Protein AF-A0A1F4YKY4-F1 (afdb_monomer)

Foldseek 3Di:
DDDDPVVVPVPDDDDDDPPPPQQAAEQVRVVVVVVVLQVVCVVPVAKKKKKKKFFDDPVDADQVLQSVLQNVVSVPADPSKGWYDNDPGIIMIIGGSDDQVVVVVVVVVSVVVDPCPDPRIDMDMDMPPDPPPPPPPPDDDDDDDDDDDPPPPDDDDDDDDDDDDDDDDD

Radius of gyration: 29.74 Å; Cα contacts (8 Å, |Δi|>4): 182; chains: 1; bounding box: 56×57×112 Å

Nearest PDB structures (foldseek):
  6khu-assembly1_A  TM=7.943E-01  e=6.508E-07  Thermotoga maritima MSB8
  3qyy-assembly1_A  TM=7.415E-01  e=3.645E-04  Xanthomonas campestris pv. campestris
  8s8i-assembly1_j  TM=5.052E-01  e=1.318E-02  Saccharomyces cerevisiae S288C
  5cw9-assembly1_A  TM=4.257E-01  e=1.063E-01  synthetic construct

Solvent-accessible surface area (backbone atoms only — not comparable to full-atom values): 10877 Å² total; per-residue (Å²): 135,82,87,73,80,71,78,70,69,79,78,74,89,81,74,95,66,81,70,42,84,66,63,32,35,48,37,72,57,31,50,54,50,49,54,52,51,50,55,52,21,74,75,65,74,46,40,26,19,38,40,38,41,32,42,61,46,101,90,47,67,49,60,68,60,50,50,52,50,44,37,58,47,55,77,69,56,56,94,77,34,51,43,16,25,66,49,97,63,30,40,29,35,41,36,62,74,28,48,62,67,56,48,50,53,50,51,52,54,50,57,72,70,40,85,80,65,58,91,39,59,44,77,50,79,45,44,40,81,60,82,79,77,78,77,79,80,75,77,83,81,89,81,91,81,76,93,82,73,90,83,76,85,79,81,85,91,83,88,87,84,83,93,84,86,84,89,86,89,134

Mean predicted aligned error: 15.6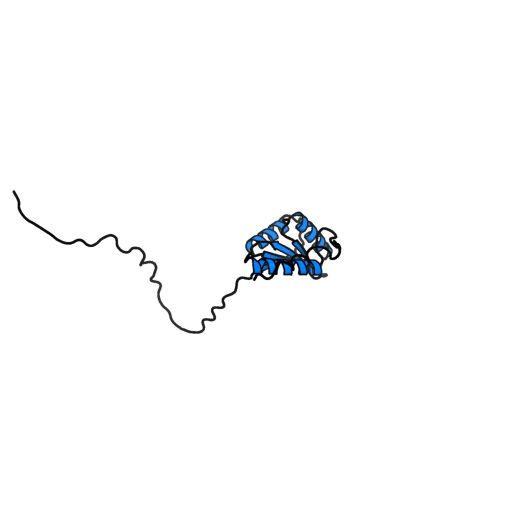7 Å

Secondary structure (DSSP, 8-state):
-PPPSGGGGSSS-S------SSSPBPHHHHHHHHHHHHHHHHHH---EEEEEEEEEETTEE-HHHHHHHHHHHHTTS-TT-EEEEEETTEEEEEEET--HHHHHHHHHHHHHHSTT--TTEEEEEEEESPP------------------TTSSS--SS------------

Structure (mmCIF, N/CA/C/O backbone):
data_AF-A0A1F4YKY4-F1
#
_entry.id   AF-A0A1F4YKY4-F1
#
loop_
_atom_site.group_PDB
_atom_site.id
_atom_site.type_symbol
_atom_site.label_atom_id
_atom_site.label_alt_id
_atom_site.label_comp_id
_atom_site.label_asym_id
_atom_site.label_entity_id
_atom_site.label_seq_id
_atom_site.pdbx_PDB_ins_code
_atom_site.Cartn_x
_atom_site.Cartn_y
_atom_site.Cartn_z
_atom_site.occupancy
_atom_site.B_iso_or_equiv
_atom_site.auth_seq_id
_atom_site.auth_comp_id
_atom_site.auth_asym_id
_atom_site.auth_atom_id
_atom_site.pdbx_PDB_model_num
ATOM 1 N N . MET A 1 1 ? -35.315 -3.822 15.109 1.00 37.47 1 MET A N 1
ATOM 2 C CA . MET A 1 1 ? -35.099 -5.108 14.414 1.00 37.47 1 MET A CA 1
ATOM 3 C C . MET A 1 1 ? -33.935 -4.900 13.458 1.00 37.47 1 MET A C 1
ATOM 5 O O . MET A 1 1 ? -33.918 -3.901 12.755 1.00 37.47 1 MET A O 1
ATOM 9 N N . ILE A 1 2 ? -32.912 -5.735 13.595 1.00 41.06 2 ILE A N 1
ATOM 10 C CA . ILE A 1 2 ? -31.540 -5.571 13.096 1.00 41.06 2 ILE A CA 1
ATOM 11 C C . ILE A 1 2 ? -31.504 -5.734 11.571 1.00 41.06 2 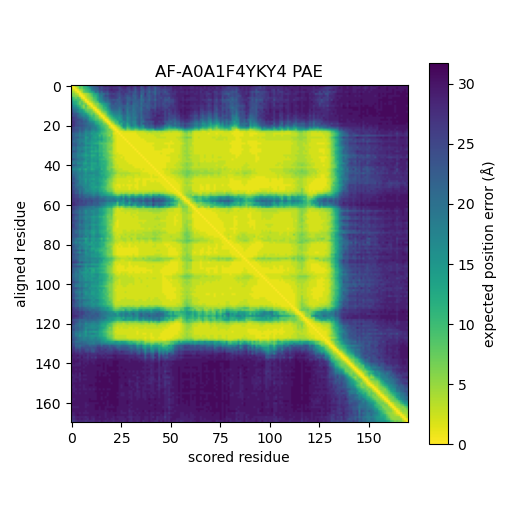ILE A C 1
ATOM 13 O O . ILE A 1 2 ? -31.974 -6.748 11.060 1.00 41.06 2 ILE A O 1
ATOM 17 N N . PHE A 1 3 ? -30.947 -4.754 10.851 1.00 33.22 3 PHE A N 1
ATOM 18 C CA . PHE A 1 3 ? -30.652 -4.913 9.427 1.00 33.22 3 PHE A CA 1
ATOM 19 C C . PHE A 1 3 ? -29.494 -5.900 9.265 1.00 33.22 3 PHE A C 1
ATOM 21 O O . PHE A 1 3 ? -28.435 -5.772 9.878 1.00 33.22 3 PHE A O 1
ATOM 28 N N . HIS A 1 4 ? -29.794 -6.952 8.511 1.00 37.28 4 HIS A N 1
ATOM 29 C CA . HIS A 1 4 ? -29.062 -8.202 8.441 1.00 37.28 4 HIS A CA 1
ATOM 30 C C . HIS A 1 4 ? -27.787 -8.075 7.600 1.00 37.28 4 HIS A C 1
ATOM 32 O O . HIS A 1 4 ? -27.761 -7.432 6.558 1.00 37.28 4 HIS A O 1
ATOM 38 N N . PHE A 1 5 ? -26.779 -8.801 8.069 1.00 35.66 5 PHE A N 1
ATOM 39 C CA . PHE A 1 5 ? -25.434 -9.137 7.587 1.00 35.66 5 PHE A CA 1
ATOM 40 C C . PHE A 1 5 ? -25.323 -9.631 6.116 1.00 35.66 5 PHE A C 1
ATOM 42 O O . PHE A 1 5 ? -24.370 -10.320 5.771 1.00 35.66 5 PHE A O 1
ATOM 49 N N . LEU A 1 6 ? -26.291 -9.350 5.237 1.00 33.72 6 LEU A N 1
ATOM 50 C CA . LEU A 1 6 ? -26.403 -9.965 3.908 1.00 33.72 6 LEU A CA 1
ATOM 51 C C . LEU A 1 6 ? -25.563 -9.310 2.797 1.00 33.72 6 LEU A C 1
ATOM 53 O O . LEU A 1 6 ? -25.485 -9.881 1.715 1.00 33.72 6 LEU A O 1
ATOM 57 N N . ASP A 1 7 ? -24.850 -8.211 3.062 1.00 36.78 7 ASP A N 1
ATOM 58 C CA . ASP A 1 7 ? -23.868 -7.655 2.108 1.00 36.78 7 ASP A CA 1
ATOM 59 C C . ASP A 1 7 ? -22.469 -8.291 2.239 1.00 36.78 7 ASP A C 1
ATOM 61 O O . ASP A 1 7 ? -21.557 -8.025 1.456 1.00 36.78 7 ASP A O 1
ATOM 65 N N . ILE A 1 8 ? -22.298 -9.212 3.194 1.00 41.00 8 ILE A N 1
ATOM 66 C CA . ILE A 1 8 ? -21.057 -9.969 3.431 1.00 41.00 8 ILE A CA 1
ATOM 67 C C . ILE A 1 8 ? -20.814 -11.067 2.381 1.00 41.00 8 ILE A C 1
ATOM 69 O O . ILE A 1 8 ? -19.746 -11.676 2.344 1.00 41.00 8 ILE A O 1
ATOM 73 N N . VAL A 1 9 ? -21.744 -11.267 1.443 1.00 39.00 9 VAL A N 1
ATOM 74 C CA . VAL A 1 9 ? -21.656 -12.308 0.404 1.00 39.00 9 VAL A CA 1
ATOM 75 C C . VAL A 1 9 ? -21.510 -11.729 -1.012 1.00 39.00 9 VAL A C 1
ATOM 77 O O . VAL A 1 9 ? -21.924 -12.351 -1.977 1.00 39.00 9 VAL A O 1
ATOM 80 N N . ASN A 1 10 ? -20.843 -10.584 -1.185 1.00 33.91 10 ASN A N 1
ATOM 81 C CA . ASN A 1 10 ? -20.171 -10.280 -2.467 1.00 33.91 10 ASN A CA 1
ATOM 82 C C . ASN A 1 10 ? -18.663 -10.603 -2.432 1.00 33.91 10 ASN A C 1
ATOM 84 O O . ASN A 1 10 ? -17.912 -10.283 -3.349 1.00 33.91 10 ASN A O 1
ATOM 88 N N . PHE A 1 11 ? -18.228 -11.309 -1.382 1.00 46.16 11 PHE A N 1
ATOM 89 C CA . PHE A 1 11 ? -16.840 -11.695 -1.126 1.00 46.16 11 PHE A CA 1
ATOM 90 C C . PHE A 1 11 ? -16.392 -12.996 -1.827 1.00 46.16 11 PHE A C 1
ATOM 92 O O . PHE A 1 11 ? -15.201 -13.290 -1.858 1.00 46.16 11 PHE A O 1
ATOM 99 N N . PHE A 1 12 ? -17.279 -13.764 -2.469 1.00 48.03 12 PHE A N 1
ATOM 100 C CA . PHE A 1 12 ? -16.862 -14.925 -3.264 1.00 48.03 12 PHE A CA 1
ATOM 101 C C . PHE A 1 12 ? -17.656 -15.027 -4.564 1.00 48.03 12 PHE A C 1
ATOM 103 O O . PHE A 1 12 ? -18.839 -15.343 -4.529 1.00 48.03 12 PHE A O 1
ATOM 110 N N . LYS A 1 13 ? -16.943 -14.860 -5.695 1.00 43.38 13 LYS A N 1
ATOM 111 C CA . LYS A 1 13 ? -17.290 -15.249 -7.086 1.00 43.38 13 LYS A CA 1
ATOM 112 C C . LYS A 1 13 ? -17.453 -14.081 -8.070 1.00 43.38 13 LYS A C 1
ATOM 114 O O . LYS A 1 13 ? -18.494 -13.883 -8.679 1.00 43.38 13 LYS A O 1
ATOM 119 N N . GLY A 1 14 ? -16.338 -13.399 -8.329 1.00 36.38 14 GLY A N 1
ATOM 120 C CA . GLY A 1 14 ? -16.177 -12.471 -9.450 1.00 36.38 14 GLY A CA 1
ATOM 121 C C . GLY A 1 14 ? -14.789 -12.585 -10.075 1.00 36.38 14 GLY A C 1
ATOM 122 O O . GLY A 1 14 ? -13.992 -11.673 -9.956 1.00 36.38 14 GLY A O 1
ATOM 123 N N . LYS A 1 15 ? -14.505 -13.732 -10.708 1.00 39.81 15 LYS A N 1
ATOM 124 C CA . LYS A 1 15 ? -13.371 -13.990 -11.619 1.00 39.81 15 LYS A CA 1
ATOM 125 C C . LYS A 1 15 ? -11.979 -13.669 -11.063 1.00 39.81 15 LYS A C 1
ATOM 127 O O . LYS A 1 15 ? -11.444 -12.578 -11.188 1.00 39.81 15 LYS A O 1
ATOM 132 N N . ASN A 1 16 ? -11.357 -14.740 -10.581 1.00 45.78 16 ASN A N 1
ATOM 133 C CA . ASN A 1 16 ? -9.921 -14.984 -10.621 1.00 45.78 16 ASN A CA 1
ATOM 134 C C . ASN A 1 16 ? -9.295 -14.404 -11.908 1.00 45.78 16 ASN A C 1
ATOM 136 O O . ASN A 1 16 ? -9.244 -15.048 -12.95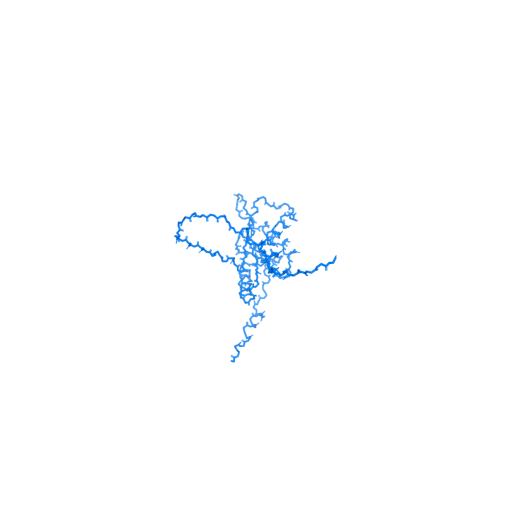2 1.00 45.78 16 ASN A O 1
ATOM 140 N N . LYS A 1 17 ? -8.810 -13.174 -11.818 1.00 41.03 17 LYS A N 1
ATOM 141 C CA . LYS A 1 17 ? -7.666 -12.714 -12.581 1.00 41.03 17 LYS A CA 1
ATOM 142 C C . LYS A 1 17 ? -6.700 -12.206 -11.531 1.00 41.03 17 LYS A C 1
ATOM 144 O O . LYS A 1 17 ? -6.639 -11.025 -11.210 1.00 41.03 17 LYS A O 1
ATOM 149 N N . LYS A 1 18 ? -5.963 -13.152 -10.948 1.00 45.22 18 LYS A N 1
ATOM 150 C CA . LYS A 1 18 ? -4.614 -12.874 -10.473 1.00 45.22 18 LYS A CA 1
ATOM 151 C C . LYS A 1 18 ? -3.850 -12.295 -11.668 1.00 45.22 18 LYS A C 1
ATOM 153 O O . LYS A 1 18 ? -3.134 -13.012 -12.352 1.00 45.22 18 LYS A O 1
ATOM 158 N N . ASN A 1 19 ? -4.001 -11.001 -11.927 1.00 42.81 19 ASN A N 1
ATOM 159 C CA . ASN A 1 19 ? -3.090 -10.253 -12.789 1.00 42.81 19 ASN A CA 1
ATOM 160 C C . ASN A 1 19 ? -1.793 -9.950 -12.015 1.00 42.81 19 ASN A C 1
ATOM 162 O O . ASN A 1 19 ? -1.098 -8.986 -12.301 1.00 42.81 19 ASN A O 1
ATOM 166 N N . THR A 1 20 ? -1.481 -10.760 -11.000 1.00 49.22 20 THR A N 1
ATOM 167 C CA . THR A 1 20 ? -0.263 -10.709 -10.215 1.00 49.22 20 THR A CA 1
ATOM 168 C C . THR A 1 20 ? 0.839 -11.363 -11.035 1.00 49.22 20 THR A C 1
ATOM 170 O O . THR A 1 20 ? 1.163 -12.536 -10.842 1.00 49.22 20 THR A O 1
ATOM 173 N N . LEU A 1 21 ? 1.444 -10.613 -11.946 1.00 47.44 21 LEU A N 1
ATOM 174 C CA . LEU A 1 21 ? 2.833 -10.892 -12.282 1.00 47.44 21 LEU A CA 1
ATOM 175 C C . LEU A 1 21 ? 3.657 -10.499 -11.043 1.00 47.44 21 LEU A C 1
ATOM 177 O O . LEU A 1 21 ? 4.047 -9.350 -10.898 1.00 47.44 21 LEU A O 1
ATOM 181 N N . GLY A 1 22 ? 3.828 -11.430 -10.095 1.00 58.88 22 GLY A N 1
ATOM 182 C CA . GLY A 1 22 ? 4.732 -11.259 -8.942 1.00 58.88 22 GLY A CA 1
ATOM 183 C C . GLY A 1 22 ? 4.121 -10.825 -7.599 1.00 58.88 22 GLY A C 1
ATOM 184 O O . GLY A 1 22 ? 4.855 -10.683 -6.629 1.00 58.88 22 GLY A O 1
ATOM 185 N N . GLY A 1 23 ? 2.793 -10.701 -7.495 1.00 77.88 23 GLY A N 1
ATOM 186 C CA . GLY A 1 23 ? 2.095 -10.404 -6.228 1.00 77.88 23 GLY A CA 1
ATOM 187 C C . GLY A 1 23 ? 1.706 -8.935 -6.021 1.00 77.88 23 GLY A C 1
ATOM 188 O O . GLY A 1 23 ? 1.123 -8.604 -4.998 1.00 77.88 23 GLY A O 1
ATOM 189 N N . ILE A 1 24 ? 1.950 -8.090 -7.025 1.00 90.88 24 ILE A N 1
ATOM 190 C CA . ILE A 1 24 ? 1.493 -6.697 -7.090 1.00 90.88 24 ILE A CA 1
ATOM 191 C C . ILE A 1 24 ? 0.085 -6.654 -7.710 1.00 90.88 24 ILE A C 1
ATOM 193 O O . ILE A 1 24 ? -0.137 -7.230 -8.780 1.00 90.88 24 ILE A O 1
ATOM 197 N N . TYR A 1 25 ? -0.867 -5.975 -7.067 1.00 93.44 25 TYR A N 1
ATOM 198 C CA . TYR A 1 25 ? -2.203 -5.733 -7.630 1.00 93.44 25 TYR A CA 1
ATOM 199 C C . TYR A 1 25 ? -2.182 -4.690 -8.759 1.00 93.44 25 TYR A C 1
ATOM 201 O O . TYR A 1 25 ? -1.362 -3.773 -8.758 1.00 93.44 25 TYR A O 1
ATOM 209 N N . SER A 1 26 ? -3.114 -4.803 -9.713 1.00 92.81 26 SER A N 1
ATOM 210 C CA . SER A 1 26 ? -3.378 -3.726 -10.680 1.00 92.81 26 SER A CA 1
ATOM 211 C C . SER A 1 26 ? -3.944 -2.485 -9.984 1.00 92.81 26 SER A C 1
ATOM 213 O O . SER A 1 26 ? -4.375 -2.568 -8.836 1.00 92.81 26 SER A O 1
ATOM 215 N N . ASP A 1 27 ? -3.996 -1.361 -10.691 1.00 93.44 27 ASP A N 1
ATOM 216 C CA . ASP A 1 27 ? -4.560 -0.103 -10.192 1.00 93.44 27 ASP A CA 1
ATOM 217 C C . ASP A 1 27 ? -6.007 -0.241 -9.698 1.00 93.44 27 ASP A C 1
ATOM 219 O O . ASP A 1 27 ? -6.304 0.119 -8.561 1.00 93.44 27 ASP A O 1
ATOM 223 N N . ASP A 1 28 ? -6.891 -0.845 -10.492 1.00 91.88 28 ASP A N 1
ATOM 224 C CA . ASP A 1 28 ? -8.292 -1.066 -10.127 1.00 91.88 28 ASP A CA 1
ATOM 225 C C . ASP A 1 28 ? -8.428 -1.961 -8.889 1.00 91.88 28 ASP A C 1
ATOM 227 O O . ASP A 1 28 ? -9.223 -1.695 -7.985 1.00 91.88 28 ASP A O 1
ATOM 231 N N . ALA A 1 29 ? -7.621 -3.023 -8.821 1.00 92.88 29 ALA A N 1
ATOM 232 C CA . ALA A 1 29 ? -7.640 -3.957 -7.704 1.00 92.88 29 ALA A CA 1
ATOM 233 C C . ALA A 1 29 ? -7.088 -3.307 -6.427 1.00 92.88 29 ALA A C 1
ATOM 235 O O . ALA A 1 29 ? -7.676 -3.458 -5.357 1.00 92.88 29 ALA A O 1
ATOM 236 N N . PHE A 1 30 ? -6.001 -2.542 -6.534 1.00 95.06 30 PHE A N 1
ATOM 237 C CA . PHE A 1 30 ? -5.419 -1.813 -5.414 1.00 95.06 30 PHE A CA 1
ATOM 238 C C . PHE A 1 30 ? -6.368 -0.728 -4.892 1.00 95.06 30 PHE A C 1
ATOM 240 O O . PHE A 1 30 ? -6.543 -0.603 -3.681 1.00 95.06 30 PHE A O 1
ATOM 247 N N . ARG A 1 31 ? -7.059 -0.005 -5.784 1.00 94.88 31 ARG A N 1
ATOM 248 C CA . ARG A 1 31 ? -8.112 0.958 -5.417 1.00 94.88 31 ARG A CA 1
ATOM 249 C C . ARG A 1 31 ? -9.258 0.292 -4.662 1.00 94.88 31 ARG A C 1
ATOM 251 O O . ARG A 1 31 ? -9.673 0.798 -3.625 1.00 94.88 31 ARG A O 1
ATOM 258 N N . ALA A 1 32 ? -9.733 -0.863 -5.127 1.00 94.62 32 ALA A N 1
ATOM 259 C CA . ALA A 1 32 ? -10.783 -1.606 -4.430 1.00 94.62 32 ALA A CA 1
ATOM 260 C C . ALA A 1 32 ? -10.343 -2.061 -3.024 1.00 94.62 32 ALA A C 1
ATOM 262 O O . ALA A 1 32 ? -11.122 -1.995 -2.070 1.00 94.62 32 ALA A O 1
ATOM 263 N N . ILE A 1 33 ? -9.086 -2.491 -2.875 1.00 95.50 33 ILE A N 1
ATOM 264 C CA . ILE A 1 33 ? -8.499 -2.846 -1.574 1.00 95.50 33 ILE A CA 1
ATOM 265 C C . ILE A 1 33 ? -8.401 -1.615 -0.667 1.00 95.50 33 ILE A C 1
ATOM 267 O O . ILE A 1 33 ? -8.745 -1.707 0.511 1.00 95.50 33 ILE A O 1
ATOM 271 N N . LEU A 1 34 ? -7.979 -0.471 -1.207 1.00 95.56 34 LEU A N 1
ATOM 272 C CA . LEU A 1 34 ? -7.882 0.781 -0.466 1.00 95.56 34 LEU A CA 1
ATOM 273 C C . LEU A 1 34 ? -9.246 1.235 0.074 1.00 95.56 34 LEU A C 1
ATOM 275 O O . LEU A 1 34 ? -9.355 1.554 1.257 1.00 95.56 34 LEU A O 1
ATOM 279 N N . GLU A 1 35 ? -10.295 1.209 -0.748 1.00 96.06 35 GLU A N 1
ATOM 280 C CA . GLU A 1 35 ? -11.651 1.561 -0.302 1.00 96.06 35 GLU A CA 1
ATOM 281 C C . GLU A 1 35 ? -12.167 0.599 0.776 1.00 96.06 35 GLU A C 1
ATOM 283 O O . GLU A 1 35 ? -12.762 1.023 1.770 1.00 96.06 35 GLU A O 1
ATOM 288 N N . ARG A 1 36 ? -11.875 -0.702 0.645 1.00 95.38 36 ARG A N 1
ATOM 289 C CA . ARG A 1 36 ? -12.191 -1.693 1.684 1.00 95.38 36 ARG A CA 1
ATOM 290 C C . ARG A 1 36 ? -11.480 -1.373 3.000 1.00 95.38 36 ARG A C 1
ATOM 292 O O . ARG A 1 36 ? -12.085 -1.488 4.066 1.00 95.38 36 ARG A O 1
ATOM 299 N N . GLU A 1 37 ? -10.208 -0.994 2.935 1.00 95.12 37 GLU A N 1
ATOM 300 C CA . GLU A 1 37 ? -9.404 -0.678 4.114 1.00 95.12 37 GLU A CA 1
ATOM 301 C C . GLU A 1 37 ? -9.867 0.615 4.795 1.00 95.12 37 GLU A C 1
ATOM 303 O O . GLU A 1 37 ? -9.975 0.673 6.022 1.00 95.12 37 GLU A O 1
ATOM 308 N N . LYS A 1 38 ? -10.255 1.617 4.004 1.00 95.31 38 LYS A N 1
ATOM 309 C CA . LYS A 1 38 ? -10.915 2.828 4.491 1.00 95.31 38 LYS A CA 1
ATOM 310 C C . LYS A 1 38 ? -12.220 2.507 5.220 1.00 95.31 38 LYS A C 1
ATOM 312 O O . LYS A 1 38 ? -12.364 2.888 6.378 1.00 95.31 38 LYS A O 1
ATOM 317 N N . ALA A 1 39 ? -13.117 1.727 4.615 1.00 94.94 39 ALA A N 1
ATOM 318 C CA . ALA A 1 39 ? -14.363 1.309 5.263 1.00 94.94 39 ALA A CA 1
ATOM 319 C C . ALA A 1 39 ? -14.108 0.492 6.549 1.00 94.94 39 ALA A C 1
ATOM 321 O O . ALA A 1 39 ? -14.815 0.636 7.551 1.00 94.94 39 ALA A O 1
ATOM 322 N N . ARG A 1 40 ? -13.066 -0.357 6.562 1.00 93.56 40 ARG A N 1
ATOM 323 C CA . ARG A 1 40 ? -12.619 -1.073 7.769 1.00 93.56 40 ARG A CA 1
ATOM 324 C C . ARG A 1 40 ? -12.192 -0.090 8.859 1.00 93.56 40 ARG A C 1
ATOM 326 O O . ARG A 1 40 ? -12.576 -0.279 10.015 1.00 93.56 40 ARG A O 1
ATOM 333 N N . SER A 1 41 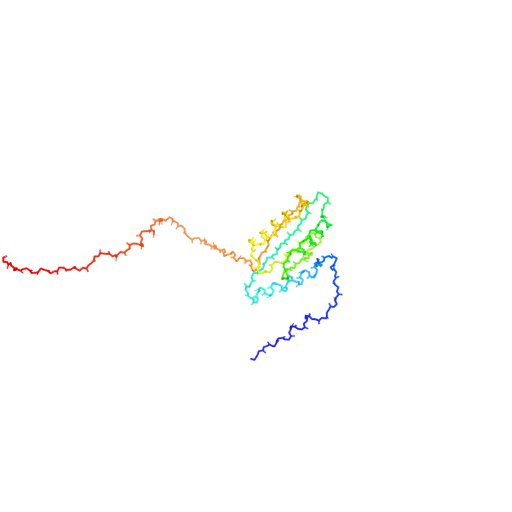? -11.408 0.923 8.503 1.00 94.12 41 SER A N 1
ATOM 334 C CA . SER A 1 41 ? -10.937 1.968 9.411 1.00 94.12 41 SER A CA 1
ATOM 335 C C . SER A 1 41 ? -12.098 2.774 9.992 1.00 94.12 41 SER A C 1
ATOM 337 O O . SER A 1 41 ? -12.226 2.834 11.211 1.00 94.12 41 SER A O 1
ATOM 339 N N . GLU A 1 42 ? -13.015 3.265 9.156 1.00 93.62 42 GLU A N 1
ATOM 340 C CA . GLU A 1 42 ? -14.211 4.012 9.579 1.00 93.62 42 GLU A CA 1
ATOM 341 C C . GLU A 1 42 ? -15.071 3.213 10.567 1.00 93.62 42 GLU A C 1
ATOM 343 O O . GLU A 1 42 ? -15.530 3.740 11.578 1.00 93.62 42 GLU A O 1
ATOM 348 N N . ARG A 1 43 ? -15.237 1.907 10.324 1.00 94.44 43 ARG A N 1
ATOM 349 C CA . ARG A 1 43 ? -16.028 1.030 11.197 1.00 94.44 43 ARG A CA 1
ATOM 350 C C . ARG A 1 43 ? -15.352 0.720 12.534 1.00 94.44 43 ARG A C 1
ATOM 352 O O . ARG A 1 43 ? -16.037 0.432 13.510 1.00 94.44 43 ARG A O 1
ATOM 359 N N . THR A 1 44 ? -14.023 0.665 12.570 1.00 94.94 44 THR A N 1
ATOM 360 C CA . THR A 1 44 ? -13.276 0.153 13.736 1.00 94.94 44 THR A CA 1
ATOM 361 C C . THR A 1 44 ? -12.510 1.227 14.500 1.00 94.94 44 THR A C 1
ATOM 363 O O . THR A 1 44 ? -12.007 0.943 15.584 1.00 94.94 44 THR A O 1
ATOM 366 N N . GLY A 1 45 ? -12.370 2.426 13.935 1.00 92.62 45 GLY A N 1
ATOM 367 C CA . GLY A 1 45 ? -11.465 3.471 14.418 1.00 92.62 45 GLY A CA 1
ATOM 368 C C . GLY A 1 45 ? -9.978 3.120 14.279 1.00 92.62 45 GLY A C 1
ATOM 369 O O . GLY A 1 45 ? -9.124 3.872 14.739 1.00 92.62 45 GLY A O 1
ATOM 370 N N . GLN A 1 46 ? -9.641 1.974 13.680 1.00 93.94 46 GLN A N 1
ATOM 371 C CA . GLN A 1 46 ? -8.258 1.530 13.519 1.00 93.94 46 GLN A CA 1
ATOM 372 C C . GLN A 1 46 ? -7.592 2.292 12.378 1.00 93.94 46 GLN A C 1
ATOM 374 O O . GLN A 1 46 ? -8.137 2.353 11.277 1.00 93.94 46 GLN A O 1
ATOM 379 N N . ILE A 1 47 ? -6.387 2.799 12.613 1.00 95.44 47 ILE A N 1
ATOM 380 C CA . ILE A 1 47 ? -5.609 3.503 11.594 1.00 95.44 47 ILE A CA 1
ATOM 381 C C . ILE A 1 47 ? -5.035 2.543 10.541 1.00 95.44 47 ILE A C 1
ATOM 383 O O . ILE A 1 47 ? -4.884 1.340 10.780 1.00 95.44 47 ILE A O 1
ATOM 387 N N . PHE A 1 48 ? -4.680 3.079 9.382 1.00 96.69 48 PHE A N 1
ATOM 388 C CA . PHE A 1 48 ? -3.757 2.453 8.439 1.00 96.69 48 PHE A CA 1
ATOM 389 C C . PHE A 1 48 ? -2.945 3.532 7.724 1.00 96.69 48 PHE A C 1
ATOM 391 O O . PHE A 1 48 ? -3.366 4.689 7.650 1.00 96.69 48 PHE A O 1
ATOM 398 N N . SER A 1 49 ? -1.803 3.145 7.164 1.00 97.50 49 SER A N 1
ATOM 399 C CA . SER A 1 49 ? -0.982 4.036 6.346 1.00 97.50 49 SER A CA 1
ATOM 400 C C . SER A 1 49 ? -0.866 3.528 4.916 1.00 97.50 49 SER A C 1
ATOM 402 O O . SER A 1 49 ? -0.953 2.331 4.657 1.00 97.50 49 SER A O 1
ATOM 404 N N . ILE A 1 50 ? -0.648 4.446 3.983 1.00 97.44 50 ILE A N 1
ATOM 405 C CA . ILE A 1 50 ? -0.333 4.173 2.586 1.00 97.44 50 ILE A CA 1
ATOM 406 C C . ILE A 1 50 ? 1.043 4.755 2.311 1.00 97.44 50 ILE A C 1
ATOM 408 O O . ILE A 1 50 ? 1.286 5.933 2.573 1.00 97.44 50 ILE A O 1
ATOM 412 N N . VAL A 1 51 ? 1.922 3.940 1.746 1.00 97.44 51 VAL A N 1
ATOM 413 C CA . VAL A 1 51 ? 3.227 4.368 1.250 1.00 97.44 51 VAL A CA 1
ATOM 414 C C . VAL A 1 51 ? 3.191 4.349 -0.269 1.00 97.44 51 VAL A C 1
ATOM 416 O O . VAL A 1 51 ? 2.863 3.321 -0.855 1.00 97.44 51 VAL A O 1
ATOM 419 N N . LEU A 1 52 ? 3.510 5.474 -0.904 1.00 96.50 52 LEU A N 1
ATOM 420 C CA . LEU A 1 52 ? 3.645 5.584 -2.354 1.00 96.50 52 LEU A CA 1
ATOM 421 C C . LEU A 1 52 ? 5.120 5.699 -2.730 1.00 96.50 52 LEU A C 1
ATOM 423 O O . LEU A 1 52 ? 5.827 6.559 -2.206 1.00 96.50 52 LEU A O 1
ATOM 427 N N . PHE A 1 53 ? 5.544 4.858 -3.665 1.00 93.56 53 PHE A N 1
ATOM 428 C CA . PHE A 1 53 ? 6.884 4.820 -4.234 1.00 93.56 53 PHE A CA 1
ATOM 429 C C . PHE A 1 53 ? 6.836 5.274 -5.694 1.00 93.56 53 PHE A C 1
ATOM 431 O O . PHE A 1 53 ? 6.100 4.704 -6.502 1.00 93.56 53 PHE A O 1
ATOM 438 N N . GLU A 1 54 ? 7.642 6.274 -6.034 1.00 91.88 54 GLU A N 1
ATOM 439 C CA . GLU A 1 54 ? 7.796 6.833 -7.380 1.00 91.88 54 GLU A CA 1
ATOM 440 C C . GLU A 1 54 ? 9.285 6.880 -7.735 1.00 91.88 54 GLU A C 1
ATOM 442 O O . GLU A 1 54 ? 10.099 7.232 -6.891 1.00 91.88 54 GLU A O 1
ATOM 447 N N . CYS A 1 55 ? 9.662 6.570 -8.975 1.00 87.44 55 CYS A N 1
ATOM 448 C CA . CYS A 1 55 ? 11.046 6.700 -9.436 1.00 87.44 55 CYS A CA 1
ATOM 449 C C . CYS A 1 55 ? 11.129 7.820 -10.476 1.00 87.44 55 CYS A C 1
ATOM 451 O O . CYS A 1 55 ? 10.576 7.678 -11.573 1.00 87.44 55 CYS A O 1
ATOM 453 N N . LYS A 1 56 ? 11.809 8.924 -10.144 1.00 78.19 56 LYS A N 1
ATOM 454 C CA . LYS A 1 56 ? 12.083 10.015 -11.086 1.00 78.19 56 LYS A CA 1
ATOM 455 C C . LYS A 1 56 ? 13.446 9.815 -11.731 1.00 78.19 56 LYS A C 1
ATOM 457 O O . LYS A 1 56 ? 14.461 10.199 -11.160 1.00 78.19 56 LYS A O 1
ATOM 462 N N . ASN A 1 57 ? 13.456 9.298 -12.957 1.00 68.25 57 ASN A N 1
ATOM 463 C CA . ASN A 1 57 ? 14.661 9.283 -13.784 1.00 68.25 57 ASN A CA 1
ATOM 464 C C . ASN A 1 57 ? 14.511 10.336 -14.885 1.00 68.25 57 ASN A C 1
ATOM 466 O O . ASN A 1 57 ? 13.404 10.605 -15.348 1.00 68.25 57 ASN A O 1
ATOM 470 N N . GLY A 1 58 ? 15.625 10.931 -15.323 1.00 60.53 58 GLY A N 1
ATOM 471 C CA . GLY A 1 58 ? 15.639 12.041 -16.292 1.00 60.53 58 GLY A CA 1
ATOM 472 C C . GLY A 1 58 ? 14.940 11.771 -17.636 1.00 60.53 58 GLY A C 1
ATOM 473 O O . GLY A 1 58 ? 14.644 12.721 -18.348 1.00 60.53 58 GLY A O 1
ATOM 474 N N . ASN A 1 59 ? 14.617 10.507 -17.948 1.00 59.84 59 ASN A N 1
ATOM 475 C CA . ASN A 1 59 ? 13.882 10.083 -19.147 1.00 59.84 59 ASN A CA 1
ATOM 476 C C . ASN A 1 59 ? 12.460 9.541 -18.863 1.00 59.84 59 ASN A C 1
ATOM 478 O O . ASN A 1 59 ? 11.867 8.905 -19.733 1.00 59.84 59 ASN A O 1
ATOM 482 N N . GLY A 1 60 ? 11.899 9.780 -17.673 1.00 63.03 60 GLY A N 1
ATOM 483 C CA . GLY A 1 60 ? 10.533 9.388 -17.306 1.00 63.03 60 GLY A CA 1
ATOM 484 C C . GLY A 1 60 ? 10.449 8.290 -16.241 1.00 63.03 60 GLY A C 1
ATOM 485 O O . GLY A 1 60 ? 11.435 7.922 -15.602 1.00 63.03 60 GLY A O 1
ATOM 486 N N . THR A 1 61 ? 9.232 7.788 -16.022 1.00 67.19 61 THR A N 1
ATOM 487 C CA . THR A 1 61 ? 8.929 6.762 -15.016 1.00 67.19 61 THR A CA 1
ATOM 488 C C . THR A 1 61 ? 9.573 5.422 -15.368 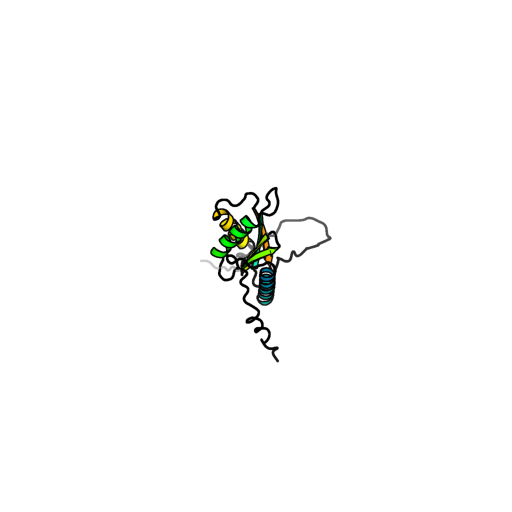1.00 67.19 61 THR A C 1
ATOM 490 O O . THR A 1 61 ? 9.289 4.838 -16.415 1.00 67.19 61 THR A O 1
ATOM 493 N N . ASN A 1 62 ? 10.375 4.873 -14.453 1.00 83.25 62 ASN A N 1
ATOM 494 C CA . ASN A 1 62 ? 10.980 3.553 -14.620 1.00 83.25 62 ASN A CA 1
ATOM 495 C C . ASN A 1 62 ? 10.074 2.436 -14.062 1.00 83.25 62 ASN A C 1
ATOM 497 O O . ASN A 1 62 ? 10.256 1.946 -12.945 1.00 83.25 62 ASN A O 1
ATOM 501 N N . VAL A 1 63 ? 9.079 2.032 -14.860 1.00 85.12 63 VAL A N 1
ATOM 502 C CA . VAL A 1 63 ? 8.090 0.993 -14.506 1.00 85.12 63 VAL A CA 1
ATOM 503 C C . VAL A 1 63 ? 8.757 -0.337 -14.132 1.00 85.12 63 VAL A C 1
ATOM 505 O O . VAL A 1 63 ? 8.300 -1.011 -13.211 1.00 85.12 63 VAL A O 1
ATOM 508 N N . ALA A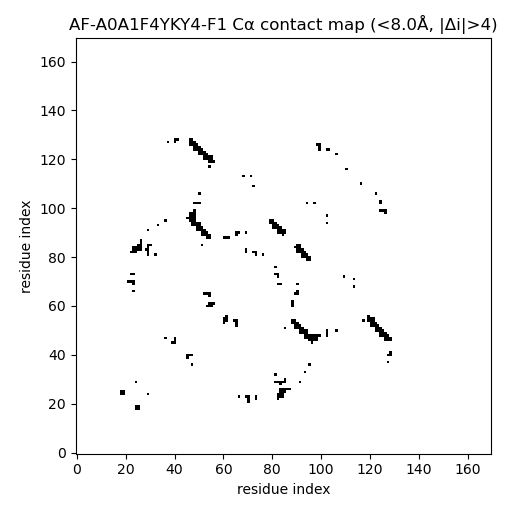 1 64 ? 9.856 -0.715 -14.793 1.00 85.75 64 ALA A N 1
ATOM 509 C CA . ALA A 1 64 ? 10.573 -1.956 -14.495 1.00 85.75 64 ALA A CA 1
ATOM 510 C C . ALA A 1 64 ? 11.205 -1.931 -13.093 1.00 85.75 64 ALA A C 1
ATOM 512 O O . ALA A 1 64 ? 11.049 -2.890 -12.332 1.00 85.75 64 ALA A O 1
ATOM 513 N N . THR A 1 65 ? 11.846 -0.818 -12.719 1.00 86.69 65 THR A N 1
ATOM 514 C CA . THR A 1 65 ? 12.389 -0.616 -11.365 1.00 86.69 65 THR A CA 1
ATOM 515 C C . THR A 1 65 ? 11.286 -0.663 -10.315 1.00 86.69 65 THR A C 1
ATOM 517 O O . THR A 1 65 ? 11.413 -1.386 -9.328 1.00 86.69 65 THR A O 1
ATOM 520 N N . LEU A 1 66 ? 10.169 0.032 -10.549 1.00 89.75 66 LEU A N 1
ATOM 521 C CA . LEU A 1 66 ? 9.022 0.015 -9.638 1.00 89.75 66 LEU A CA 1
ATOM 522 C C . LEU A 1 66 ? 8.395 -1.380 -9.512 1.00 89.75 66 LEU A C 1
ATOM 524 O O . LEU A 1 66 ? 8.050 -1.801 -8.413 1.00 89.75 66 LEU A O 1
ATOM 528 N N . THR A 1 67 ? 8.317 -2.141 -10.604 1.00 89.69 67 THR A N 1
ATOM 529 C CA . THR A 1 67 ? 7.827 -3.528 -10.578 1.00 89.69 67 THR A CA 1
ATOM 530 C C . THR A 1 67 ? 8.742 -4.421 -9.739 1.00 89.69 67 THR A C 1
ATOM 532 O O . THR A 1 67 ? 8.269 -5.209 -8.921 1.00 89.69 67 THR A O 1
ATOM 535 N N . ARG A 1 68 ? 10.067 -4.297 -9.899 1.00 88.12 68 ARG A N 1
ATOM 536 C CA . ARG A 1 68 ? 11.034 -5.045 -9.083 1.00 88.12 68 ARG A CA 1
ATOM 537 C C . ARG A 1 68 ? 10.909 -4.673 -7.604 1.00 88.12 68 ARG A C 1
ATOM 539 O O . ARG A 1 68 ? 10.805 -5.569 -6.770 1.00 88.12 68 ARG A O 1
ATOM 546 N N . LEU A 1 69 ? 10.832 -3.376 -7.306 1.00 89.69 69 LEU A N 1
ATOM 547 C CA . LEU A 1 69 ? 10.604 -2.853 -5.960 1.00 89.69 69 LEU A CA 1
ATOM 548 C C . LEU A 1 69 ? 9.316 -3.420 -5.347 1.00 89.69 69 LEU A C 1
ATOM 550 O O . LEU A 1 69 ? 9.348 -3.949 -4.240 1.00 89.69 69 LEU A O 1
ATOM 554 N N . GLY A 1 70 ? 8.195 -3.391 -6.070 1.00 91.56 70 GLY A N 1
ATOM 555 C CA . GLY A 1 70 ? 6.923 -3.936 -5.591 1.00 91.56 70 GLY A CA 1
ATOM 556 C C . GLY A 1 70 ? 6.991 -5.436 -5.284 1.00 91.56 70 GLY A C 1
ATOM 557 O O . GLY A 1 70 ? 6.476 -5.883 -4.258 1.00 91.56 70 GLY A O 1
ATOM 558 N N . ASN A 1 71 ? 7.693 -6.219 -6.107 1.00 90.00 71 ASN A N 1
ATOM 559 C CA . ASN A 1 71 ? 7.901 -7.645 -5.850 1.00 90.00 71 ASN A CA 1
ATOM 560 C C . ASN A 1 71 ? 8.769 -7.871 -4.607 1.00 90.00 71 ASN A C 1
ATOM 562 O O . ASN A 1 71 ? 8.527 -8.799 -3.835 1.00 90.00 71 ASN A O 1
ATOM 566 N N . ASP A 1 72 ? 9.790 -7.040 -4.410 1.00 89.12 72 ASP A N 1
ATOM 567 C CA . ASP A 1 72 ? 10.667 -7.084 -3.241 1.00 89.12 72 ASP A CA 1
ATOM 568 C C . ASP A 1 72 ? 9.910 -6.718 -1.960 1.00 89.12 72 ASP A C 1
ATOM 570 O O . ASP A 1 72 ? 10.078 -7.391 -0.938 1.00 89.12 72 ASP A O 1
ATOM 574 N N . ILE A 1 73 ? 9.027 -5.723 -2.025 1.00 92.38 73 ILE A N 1
ATOM 575 C CA . ILE A 1 73 ? 8.136 -5.348 -0.925 1.00 92.38 73 ILE A CA 1
ATOM 576 C C . ILE A 1 73 ? 7.162 -6.487 -0.605 1.00 92.38 73 ILE A C 1
ATOM 578 O O . ILE A 1 73 ? 7.033 -6.872 0.556 1.00 92.38 73 ILE A O 1
ATOM 582 N N . THR A 1 74 ? 6.529 -7.080 -1.622 1.00 91.25 74 THR A N 1
ATOM 583 C CA . THR A 1 74 ? 5.520 -8.144 -1.453 1.00 91.25 74 THR A CA 1
ATOM 584 C C . THR A 1 74 ? 6.049 -9.337 -0.646 1.00 91.25 74 THR A C 1
ATOM 586 O O . THR A 1 74 ? 5.303 -9.977 0.089 1.00 91.25 74 THR A O 1
ATOM 589 N N . ARG A 1 75 ? 7.354 -9.624 -0.725 1.00 88.88 75 ARG A N 1
ATOM 590 C CA . ARG A 1 75 ? 7.993 -10.711 0.040 1.00 88.88 75 ARG A CA 1
ATOM 591 C C . ARG A 1 75 ? 8.276 -10.372 1.510 1.00 88.88 75 ARG A C 1
ATOM 593 O O . ARG A 1 75 ? 8.647 -11.269 2.260 1.00 88.88 75 ARG A O 1
ATOM 600 N N . ARG A 1 76 ? 8.157 -9.103 1.912 1.00 87.56 76 ARG A N 1
ATOM 601 C CA . ARG A 1 76 ? 8.553 -8.586 3.238 1.00 87.56 76 ARG A CA 1
ATOM 602 C C . ARG A 1 76 ? 7.380 -8.106 4.084 1.00 87.56 76 ARG A C 1
ATOM 604 O O . ARG A 1 76 ? 7.486 -8.064 5.307 1.00 87.56 76 ARG A O 1
ATOM 611 N N . ILE A 1 77 ? 6.294 -7.706 3.437 1.00 90.69 77 ILE A N 1
ATOM 612 C CA . ILE A 1 77 ? 5.112 -7.191 4.121 1.00 90.69 77 ILE A CA 1
ATOM 613 C C . ILE A 1 77 ? 4.352 -8.290 4.873 1.00 90.69 77 ILE A C 1
ATOM 615 O O . ILE A 1 77 ? 4.519 -9.487 4.620 1.00 90.69 77 ILE A O 1
ATOM 619 N N . ARG A 1 78 ? 3.506 -7.890 5.828 1.00 89.88 78 ARG A N 1
ATOM 620 C CA . ARG A 1 78 ? 2.660 -8.830 6.571 1.00 89.88 78 ARG A CA 1
ATOM 621 C C . ARG A 1 78 ? 1.506 -9.298 5.695 1.00 89.88 78 ARG A C 1
ATOM 623 O O . ARG A 1 78 ? 1.125 -8.650 4.733 1.00 89.88 78 ARG A O 1
ATOM 630 N N . LYS A 1 79 ? 0.854 -10.384 6.110 1.00 87.75 79 LYS A N 1
ATOM 631 C CA . LYS A 1 79 ? -0.353 -10.903 5.444 1.00 87.75 79 LYS A CA 1
ATOM 632 C C . LYS A 1 79 ? -1.519 -9.898 5.395 1.00 87.75 79 LYS A C 1
ATOM 634 O O . LYS A 1 79 ? -2.405 -10.052 4.566 1.00 87.75 79 LYS A O 1
ATOM 639 N N . SER A 1 80 ? -1.561 -8.946 6.327 1.00 89.44 80 SER A N 1
ATOM 640 C CA . SER A 1 80 ? -2.587 -7.896 6.401 1.00 89.44 80 SER A CA 1
ATOM 641 C C . SER A 1 80 ? -2.284 -6.678 5.533 1.00 89.44 80 SER A C 1
ATOM 643 O O . SER A 1 80 ? -3.153 -5.829 5.373 1.00 89.44 80 SER A O 1
ATOM 645 N N . ASP A 1 81 ? -1.051 -6.569 5.053 1.00 93.94 81 ASP A N 1
ATOM 646 C CA . ASP A 1 81 ? -0.597 -5.465 4.226 1.00 93.94 81 ASP A CA 1
ATOM 647 C C . ASP A 1 81 ? -0.764 -5.864 2.755 1.00 93.94 81 ASP A C 1
ATOM 649 O O . ASP A 1 81 ? -0.795 -7.048 2.419 1.00 93.94 81 ASP A O 1
ATOM 653 N N . GLU A 1 82 ? -0.892 -4.886 1.864 1.00 94.94 82 GLU A N 1
ATOM 654 C CA . GLU A 1 82 ? -1.208 -5.138 0.452 1.00 94.94 82 GLU A CA 1
ATOM 655 C C . GLU A 1 82 ? -0.361 -4.217 -0.441 1.00 94.94 82 GLU A C 1
ATOM 657 O O . GLU A 1 82 ? -0.123 -3.060 -0.092 1.00 94.94 82 GLU A O 1
ATOM 662 N N . VAL A 1 83 ? 0.087 -4.702 -1.605 1.00 95.81 83 VAL A N 1
ATOM 663 C CA . VAL A 1 83 ? 0.956 -3.956 -2.540 1.00 95.81 83 VAL A CA 1
ATOM 664 C C . VAL A 1 83 ? 0.333 -3.931 -3.926 1.00 95.81 83 VAL A C 1
ATOM 666 O O . VAL A 1 83 ? -0.053 -4.971 -4.455 1.00 95.81 83 VAL A O 1
ATOM 669 N N . GLY A 1 84 ? 0.275 -2.767 -4.562 1.00 95.19 84 GLY A N 1
ATOM 670 C CA . GLY A 1 84 ? -0.291 -2.638 -5.900 1.00 95.19 84 GLY A CA 1
ATOM 671 C C . GLY A 1 84 ? 0.163 -1.388 -6.625 1.00 95.19 84 GLY A C 1
ATOM 672 O O . GLY A 1 84 ? 0.821 -0.523 -6.057 1.00 95.19 84 GLY A O 1
ATOM 673 N N . TRP A 1 85 ? -0.203 -1.280 -7.894 1.00 95.25 85 TRP A N 1
ATOM 674 C CA . TRP A 1 85 ? -0.110 -0.016 -8.612 1.00 95.25 85 TRP A CA 1
ATOM 675 C C . TRP A 1 85 ? -1.123 0.966 -8.028 1.00 95.25 85 TRP A C 1
ATOM 677 O O . TRP A 1 85 ? -2.295 0.640 -7.881 1.00 95.25 85 TRP A O 1
ATOM 687 N N . TYR A 1 86 ? -0.683 2.167 -7.670 1.00 94.56 86 TYR A N 1
ATOM 688 C CA . TYR A 1 86 ? -1.598 3.251 -7.302 1.00 94.56 86 TYR A CA 1
ATOM 689 C C . TYR A 1 86 ? -2.158 3.937 -8.561 1.00 94.56 86 TYR A C 1
ATOM 691 O O . TYR A 1 86 ? -3.329 4.328 -8.637 1.00 94.56 86 TYR A O 1
ATOM 699 N N . ASP A 1 87 ? -1.299 4.039 -9.568 1.00 89.00 87 ASP A N 1
ATOM 700 C CA . ASP A 1 87 ? -1.544 4.522 -10.920 1.00 89.00 87 ASP A CA 1
ATOM 701 C C . ASP A 1 87 ? -0.439 3.969 -11.845 1.00 89.00 87 ASP A C 1
ATOM 703 O O . ASP A 1 87 ? 0.338 3.096 -11.454 1.00 89.00 87 ASP A O 1
ATOM 707 N N . GLY A 1 88 ? -0.345 4.476 -13.075 1.00 86.31 88 GLY A N 1
ATOM 708 C CA . GLY A 1 88 ? 0.657 4.025 -14.043 1.00 86.31 88 GLY A CA 1
ATOM 709 C C . GLY A 1 88 ? 2.113 4.367 -13.699 1.00 86.31 88 GLY A C 1
ATOM 710 O O . GLY A 1 88 ? 3.002 3.927 -14.428 1.00 86.31 88 GLY A O 1
ATOM 711 N N . ASN A 1 89 ? 2.386 5.150 -12.646 1.00 90.62 89 ASN A N 1
ATOM 712 C CA . ASN A 1 89 ? 3.746 5.572 -12.309 1.00 90.62 89 ASN A CA 1
ATOM 713 C C . ASN A 1 89 ? 4.154 5.433 -10.842 1.00 90.62 89 ASN A C 1
ATOM 715 O O . ASN A 1 89 ? 5.295 5.762 -10.505 1.00 90.62 89 ASN A O 1
ATOM 719 N N . ARG A 1 90 ? 3.277 4.912 -9.984 1.00 93.56 90 ARG A N 1
ATOM 720 C CA . ARG A 1 90 ? 3.550 4.729 -8.559 1.00 93.56 90 ARG A CA 1
ATOM 721 C C . ARG A 1 90 ? 3.096 3.372 -8.058 1.00 93.56 90 ARG A C 1
ATOM 723 O O . ARG A 1 90 ? 1.991 2.916 -8.350 1.00 93.56 90 ARG A O 1
ATOM 730 N N . ILE A 1 91 ? 3.931 2.767 -7.220 1.00 94.56 91 ILE A N 1
ATOM 731 C CA . ILE A 1 91 ? 3.561 1.591 -6.430 1.00 94.56 91 ILE A CA 1
ATOM 732 C C . ILE A 1 91 ? 3.067 2.064 -5.069 1.00 94.56 91 ILE A C 1
ATOM 734 O O . ILE A 1 91 ? 3.744 2.825 -4.385 1.00 94.56 91 ILE A O 1
ATOM 738 N N . GLY A 1 92 ? 1.886 1.604 -4.680 1.00 96.69 92 GLY A N 1
ATOM 739 C CA . GLY A 1 92 ? 1.319 1.793 -3.359 1.00 96.69 92 GLY A CA 1
ATOM 740 C C . GLY A 1 92 ? 1.495 0.556 -2.483 1.00 96.69 92 GLY A C 1
ATOM 741 O O . GLY A 1 92 ? 1.398 -0.580 -2.945 1.00 96.69 92 GLY A O 1
ATOM 742 N N . THR A 1 93 ? 1.727 0.777 -1.194 1.00 97.31 93 THR A N 1
ATOM 743 C CA . THR A 1 93 ? 1.665 -0.250 -0.150 1.00 97.31 93 THR A CA 1
ATOM 744 C C . THR A 1 93 ? 0.719 0.211 0.948 1.00 97.31 93 THR A C 1
ATOM 746 O O . THR A 1 93 ? 0.908 1.289 1.507 1.00 97.31 93 THR A O 1
ATOM 749 N N . ILE A 1 94 ? -0.297 -0.591 1.252 1.00 97.44 94 ILE A N 1
ATOM 750 C CA . ILE A 1 94 ? -1.234 -0.374 2.357 1.00 97.44 94 ILE A CA 1
ATOM 751 C C . ILE A 1 94 ? -0.702 -1.134 3.571 1.00 97.44 94 ILE A C 1
ATOM 753 O O . ILE A 1 94 ? -0.522 -2.347 3.505 1.00 97.44 94 ILE A O 1
ATOM 757 N N . LEU A 1 95 ? -0.460 -0.418 4.667 1.00 96.94 95 LEU A N 1
ATOM 758 C CA . LEU A 1 95 ? 0.045 -0.942 5.933 1.00 96.94 95 LEU A CA 1
ATOM 759 C C . LEU A 1 95 ? -1.067 -0.887 6.983 1.00 96.94 95 LEU A C 1
ATOM 761 O O . LEU A 1 95 ? -1.345 0.167 7.572 1.00 96.94 95 LEU A O 1
ATOM 765 N N . ALA A 1 96 ? -1.718 -2.023 7.220 1.00 95.44 96 ALA A N 1
ATOM 766 C CA . ALA A 1 96 ? -2.862 -2.101 8.121 1.00 95.44 96 ALA A CA 1
ATOM 767 C C . ALA A 1 96 ? -2.428 -1.878 9.581 1.00 95.44 96 ALA A C 1
ATOM 769 O O . ALA A 1 96 ? -1.418 -2.420 10.037 1.00 95.44 96 ALA A O 1
ATOM 770 N N . GLY A 1 97 ? -3.182 -1.075 10.342 1.00 94.12 97 GLY A N 1
ATOM 771 C CA . GLY A 1 97 ? -2.881 -0.819 11.759 1.00 94.12 97 GLY A CA 1
ATOM 772 C C . GLY A 1 97 ? -1.583 -0.042 11.997 1.00 94.12 97 GLY A C 1
ATOM 773 O O . GLY A 1 97 ? -1.060 -0.051 13.112 1.00 94.12 97 GLY A O 1
ATOM 774 N N . SER A 1 98 ? -1.028 0.586 10.960 1.00 94.69 98 SER A N 1
ATOM 775 C CA . SER A 1 98 ? 0.238 1.309 11.042 1.00 94.69 98 SER A CA 1
ATOM 776 C C . SER A 1 98 ? 0.009 2.812 11.147 1.00 94.69 98 SER A C 1
ATOM 778 O O . SER A 1 98 ? -0.910 3.352 10.536 1.00 94.69 98 SER A O 1
ATOM 780 N N . SER A 1 99 ? 0.839 3.466 11.959 1.00 95.00 99 SER A N 1
ATOM 781 C CA . SER A 1 99 ? 0.913 4.922 12.050 1.00 95.00 99 SER A CA 1
ATOM 782 C C . SER A 1 99 ? 1.910 5.477 11.037 1.00 95.00 99 SER A C 1
ATOM 784 O O . SER A 1 99 ? 2.732 4.735 10.490 1.00 95.00 99 SER A O 1
ATOM 786 N N . THR A 1 100 ? 1.894 6.797 10.848 1.00 95.62 100 THR A N 1
ATOM 787 C CA . THR A 1 100 ? 2.842 7.508 9.979 1.00 95.62 100 THR A CA 1
ATOM 788 C C . THR A 1 100 ? 4.295 7.186 10.338 1.00 95.62 100 THR A C 1
ATOM 790 O O . THR A 1 100 ? 5.110 6.949 9.452 1.00 95.62 100 THR A O 1
ATOM 793 N N . GLU A 1 101 ? 4.625 7.110 11.630 1.00 96.31 101 GLU A N 1
ATOM 794 C CA . GLU A 1 101 ? 5.979 6.809 12.111 1.00 96.31 101 GLU A CA 1
ATOM 795 C C . GLU A 1 101 ? 6.400 5.388 11.725 1.00 96.31 101 GLU A C 1
ATOM 797 O O . GLU A 1 101 ? 7.504 5.180 11.224 1.00 96.31 101 GLU A O 1
ATOM 802 N N . ARG A 1 102 ? 5.508 4.402 11.902 1.00 95.31 102 ARG A N 1
ATOM 803 C CA . ARG A 1 102 ? 5.779 3.012 11.502 1.00 95.31 102 ARG A CA 1
ATOM 804 C C . ARG A 1 102 ? 5.884 2.854 9.991 1.00 95.31 102 ARG A C 1
ATOM 806 O O . ARG A 1 102 ? 6.686 2.054 9.521 1.00 95.31 102 ARG A O 1
ATOM 813 N N . ALA A 1 103 ? 5.107 3.621 9.237 1.00 96.31 103 ALA A N 1
ATOM 814 C CA . ALA A 1 103 ? 5.195 3.638 7.786 1.00 96.31 103 ALA A CA 1
ATOM 815 C C . ALA A 1 103 ? 6.528 4.230 7.296 1.00 96.31 103 ALA A C 1
ATOM 817 O O . ALA A 1 103 ? 7.128 3.678 6.378 1.00 96.31 103 ALA A O 1
ATOM 818 N N . TRP A 1 104 ? 7.052 5.278 7.941 1.00 96.56 104 TRP A N 1
ATOM 819 C CA . TRP A 1 104 ? 8.400 5.779 7.645 1.00 96.56 104 TRP A CA 1
ATOM 820 C C . TRP A 1 104 ? 9.497 4.787 8.034 1.00 96.56 104 TRP A C 1
ATOM 822 O O . TRP A 1 104 ? 10.415 4.572 7.251 1.00 96.56 104 TRP A O 1
ATOM 832 N N . GLN A 1 105 ? 9.381 4.114 9.183 1.00 95.75 105 GLN A N 1
ATOM 833 C CA . GLN A 1 105 ? 10.306 3.030 9.548 1.00 95.75 105 GLN A CA 1
ATOM 834 C C . GLN A 1 105 ? 10.309 1.911 8.501 1.00 95.75 105 GLN A C 1
ATOM 836 O O . GLN A 1 105 ? 11.362 1.386 8.151 1.00 95.75 105 GLN A O 1
ATOM 841 N N . PHE A 1 106 ? 9.134 1.570 7.972 1.00 94.88 106 PHE A N 1
ATOM 842 C CA . PHE A 1 106 ? 9.012 0.628 6.869 1.00 94.88 106 PHE A CA 1
ATOM 843 C C . PHE A 1 106 ? 9.713 1.135 5.598 1.00 94.88 106 PHE A C 1
ATOM 845 O O . PHE A 1 106 ? 10.448 0.371 4.979 1.00 94.88 106 PHE A O 1
ATOM 852 N N . VAL A 1 107 ? 9.546 2.410 5.228 1.00 94.19 107 VAL A N 1
ATOM 853 C CA . VAL A 1 107 ? 10.251 3.017 4.083 1.00 94.19 107 VAL A CA 1
ATOM 854 C C . VAL A 1 107 ? 11.765 2.908 4.239 1.00 94.19 107 VAL A C 1
ATOM 856 O O . VAL A 1 107 ? 12.434 2.469 3.306 1.00 94.19 107 VAL A O 1
ATOM 859 N N . GLU A 1 108 ? 12.305 3.274 5.401 1.00 92.94 108 GLU A N 1
ATOM 860 C CA . GLU A 1 108 ? 13.750 3.220 5.644 1.00 92.94 108 GLU A CA 1
ATOM 861 C C . GLU A 1 108 ? 14.273 1.779 5.604 1.00 92.94 108 GLU A C 1
ATOM 863 O O . GLU A 1 108 ? 15.246 1.504 4.905 1.00 92.94 108 GLU A O 1
ATOM 868 N N . ALA A 1 109 ? 13.557 0.822 6.203 1.00 91.00 109 ALA A N 1
ATOM 869 C CA . ALA A 1 109 ? 13.921 -0.593 6.112 1.00 91.00 109 ALA A CA 1
ATOM 870 C C . ALA A 1 109 ? 13.946 -1.103 4.657 1.00 91.00 109 ALA A C 1
ATOM 872 O O . ALA A 1 109 ? 14.825 -1.877 4.272 1.00 91.00 109 ALA A O 1
ATOM 873 N N . ILE A 1 110 ? 12.998 -0.670 3.819 1.00 89.88 110 ILE A N 1
ATOM 874 C CA . ILE A 1 110 ? 12.981 -1.013 2.391 1.00 89.88 110 ILE A CA 1
ATOM 875 C C . ILE A 1 110 ? 14.169 -0.382 1.656 1.00 89.88 110 ILE A C 1
ATOM 877 O O . ILE A 1 110 ? 14.808 -1.072 0.860 1.00 89.88 110 ILE A O 1
ATOM 881 N N . LYS A 1 111 ? 14.499 0.885 1.941 1.00 88.06 111 LYS A N 1
ATOM 882 C CA . LYS A 1 111 ? 15.656 1.569 1.345 1.00 88.06 111 LYS A CA 1
ATOM 883 C C . LYS A 1 111 ? 16.980 0.892 1.696 1.00 88.06 111 LYS A C 1
ATOM 885 O O . LYS A 1 111 ? 17.826 0.754 0.823 1.00 88.06 111 LYS A O 1
ATOM 890 N N . GLU A 1 112 ? 17.143 0.448 2.940 1.00 85.81 112 GLU A N 1
ATOM 891 C CA . GLU A 1 112 ? 18.355 -0.243 3.398 1.00 85.81 112 GLU A CA 1
ATOM 892 C C . GLU A 1 112 ? 18.498 -1.643 2.792 1.00 85.81 112 GLU A C 1
ATOM 894 O O . GLU A 1 112 ? 19.601 -2.079 2.470 1.00 85.81 112 GLU A O 1
ATOM 899 N N . THR A 1 113 ? 17.387 -2.369 2.635 1.00 77.44 113 THR A N 1
ATOM 900 C CA . THR A 1 113 ? 17.437 -3.781 2.219 1.00 77.44 113 THR A CA 1
ATOM 901 C C . THR A 1 113 ? 17.556 -3.953 0.702 1.00 77.44 113 THR A C 1
ATOM 903 O O . THR A 1 113 ? 17.905 -5.033 0.221 1.00 77.44 113 THR A O 1
ATOM 906 N N . ILE A 1 114 ? 17.203 -2.936 -0.079 1.00 75.19 114 ILE A N 1
ATOM 907 C CA . ILE A 1 114 ? 17.248 -3.020 -1.537 1.00 75.19 114 ILE A CA 1
ATOM 908 C C . ILE A 1 114 ? 18.563 -2.399 -2.006 1.00 75.19 114 ILE A C 1
ATOM 910 O O . ILE A 1 114 ? 18.705 -1.187 -2.138 1.00 75.19 114 ILE A O 1
ATOM 914 N N . GLU A 1 115 ? 19.543 -3.261 -2.272 1.00 62.72 115 GLU A N 1
ATOM 915 C CA . GLU A 1 115 ? 20.779 -2.854 -2.936 1.00 62.72 115 GLU A CA 1
ATOM 916 C C . GLU A 1 115 ? 20.454 -2.178 -4.276 1.00 62.72 115 GLU A C 1
ATOM 918 O O . GLU A 1 115 ? 19.742 -2.734 -5.118 1.00 62.72 115 GLU A O 1
ATOM 923 N N . GLY A 1 116 ? 20.982 -0.969 -4.479 1.00 62.38 116 GLY A N 1
ATOM 924 C CA . GLY A 1 116 ? 20.780 -0.223 -5.720 1.00 62.38 116 GLY A CA 1
ATOM 925 C C . GLY A 1 116 ? 19.410 0.445 -5.846 1.00 62.38 116 GLY A C 1
ATOM 926 O O . GLY A 1 116 ? 18.941 0.623 -6.971 1.00 62.38 116 GLY A O 1
ATOM 927 N N . VAL A 1 117 ? 18.766 0.822 -4.729 1.00 64.44 117 VAL A N 1
ATOM 928 C CA . VAL A 1 117 ? 17.673 1.808 -4.773 1.00 64.44 117 VAL A CA 1
ATOM 929 C C . VAL A 1 117 ? 18.149 3.025 -5.555 1.00 64.44 117 VAL A C 1
ATOM 931 O O . VAL A 1 117 ? 19.171 3.632 -5.233 1.00 64.44 117 VAL A O 1
ATOM 934 N N . ASP A 1 118 ? 17.406 3.336 -6.614 1.00 68.50 118 ASP A N 1
ATOM 935 C CA . ASP A 1 118 ? 17.700 4.459 -7.488 1.00 68.50 118 ASP A CA 1
ATOM 936 C C . ASP A 1 118 ? 17.722 5.749 -6.646 1.00 68.50 118 ASP A C 1
ATOM 938 O O . ASP A 1 118 ? 16.770 5.982 -5.891 1.00 68.50 118 ASP A O 1
ATOM 942 N N . PRO A 1 119 ? 18.758 6.604 -6.748 1.00 69.44 119 PRO A N 1
ATOM 943 C CA . PRO A 1 119 ? 18.755 7.914 -6.094 1.00 69.44 119 PRO A CA 1
ATOM 944 C C . PRO A 1 119 ? 17.535 8.776 -6.474 1.00 69.44 119 PRO A C 1
ATOM 946 O O . PRO A 1 119 ? 17.221 9.730 -5.767 1.00 69.44 119 PRO A O 1
ATOM 949 N N . GLY A 1 120 ? 16.822 8.437 -7.554 1.00 81.44 120 GLY A N 1
ATOM 950 C CA . GLY A 1 120 ? 15.546 9.030 -7.947 1.00 81.44 120 GLY A CA 1
ATOM 951 C C . GLY A 1 120 ? 14.297 8.491 -7.230 1.00 81.44 120 GLY A C 1
ATOM 952 O O . GLY A 1 120 ? 13.192 8.903 -7.596 1.00 81.44 120 GLY A O 1
ATOM 953 N N . LEU A 1 121 ? 14.412 7.577 -6.255 1.00 87.62 121 LEU A N 1
ATOM 954 C CA . LEU A 1 121 ? 13.257 7.026 -5.533 1.00 87.62 121 LEU A CA 1
ATOM 955 C C . LEU A 1 121 ? 12.668 8.048 -4.548 1.00 87.62 121 LEU A C 1
ATOM 957 O O . LEU A 1 121 ? 13.264 8.400 -3.531 1.00 87.62 121 LEU A O 1
ATOM 961 N N . ILE A 1 122 ? 11.434 8.461 -4.811 1.00 90.94 122 ILE A N 1
ATOM 962 C CA . ILE A 1 122 ? 10.634 9.334 -3.960 1.00 90.94 122 ILE A CA 1
ATOM 963 C C . ILE A 1 122 ? 9.614 8.483 -3.209 1.00 90.94 122 ILE A C 1
ATOM 965 O O . ILE A 1 122 ? 8.916 7.655 -3.795 1.00 90.94 122 ILE A O 1
ATOM 969 N N . CYS A 1 123 ? 9.521 8.709 -1.900 1.00 93.81 123 CYS A N 1
ATOM 970 C CA . CYS A 1 123 ? 8.573 8.036 -1.020 1.00 93.81 123 CYS A CA 1
ATOM 971 C C . CYS A 1 123 ? 7.631 9.071 -0.396 1.00 93.81 123 CYS A C 1
ATOM 973 O O . CYS A 1 123 ? 8.086 10.101 0.099 1.00 93.81 123 CYS A O 1
ATOM 975 N N . SER A 1 124 ? 6.328 8.802 -0.406 1.00 95.19 124 SER A N 1
ATOM 976 C CA . SER A 1 124 ? 5.312 9.611 0.280 1.00 95.19 124 SER A CA 1
ATOM 977 C C . SER A 1 124 ? 4.483 8.730 1.204 1.00 95.19 124 SER A C 1
ATOM 979 O O . SER A 1 124 ? 4.115 7.622 0.823 1.00 95.19 124 SER A O 1
ATOM 981 N N . VAL A 1 125 ? 4.176 9.221 2.403 1.00 96.38 125 VAL A N 1
ATOM 982 C CA . VAL A 1 125 ? 3.398 8.489 3.410 1.00 96.38 125 VAL A CA 1
ATOM 983 C C . VAL A 1 125 ? 2.123 9.258 3.728 1.00 96.38 125 VAL A C 1
ATOM 985 O O . VAL A 1 125 ? 2.164 10.449 4.027 1.00 96.38 125 VAL A O 1
ATOM 988 N N . TYR A 1 126 ? 0.999 8.551 3.707 1.00 95.88 126 TYR A N 1
ATOM 989 C CA . TYR A 1 126 ? -0.312 9.045 4.113 1.00 95.88 126 TYR A CA 1
ATOM 990 C C . TYR A 1 126 ? -0.871 8.139 5.202 1.00 95.88 126 TYR A C 1
ATOM 992 O O . TYR A 1 126 ? -0.644 6.934 5.168 1.00 95.88 126 TYR A O 1
ATOM 1000 N N . THR A 1 127 ? -1.631 8.691 6.142 1.00 95.88 127 THR A N 1
ATOM 1001 C CA . THR A 1 127 ? -2.265 7.914 7.216 1.00 95.88 127 THR A CA 1
ATOM 1002 C C . THR A 1 127 ? -3.731 8.288 7.313 1.00 95.88 127 THR A C 1
ATOM 1004 O O . THR A 1 127 ? -4.081 9.465 7.211 1.00 95.88 127 THR A O 1
ATOM 1007 N N . TYR A 1 128 ? -4.577 7.276 7.494 1.00 95.06 128 TYR A N 1
ATOM 1008 C CA . TYR A 1 128 ? -6.017 7.419 7.619 1.00 95.06 128 TYR A CA 1
ATOM 1009 C C . TYR A 1 128 ? -6.528 6.770 8.923 1.00 95.06 128 TYR A C 1
ATOM 1011 O O . TYR A 1 128 ? -6.088 5.666 9.254 1.00 95.06 128 TYR A O 1
ATOM 1019 N N . PRO A 1 129 ? -7.483 7.400 9.634 1.00 91.94 129 PRO A N 1
ATOM 1020 C CA . PRO A 1 129 ? -7.947 8.770 9.416 1.00 91.94 129 PRO A CA 1
ATOM 1021 C C . PRO A 1 129 ? -6.807 9.779 9.606 1.00 91.94 129 PRO A C 1
ATOM 1023 O O . PRO A 1 129 ? -5.953 9.617 10.478 1.00 91.94 129 PRO A O 1
ATOM 1026 N N . SER A 1 130 ? -6.769 10.804 8.752 1.00 81.31 130 SER A N 1
ATOM 1027 C CA . SER A 1 130 ? -5.790 11.880 8.890 1.00 81.31 130 SER A CA 1
ATOM 1028 C C . SER A 1 130 ? -6.092 12.657 10.171 1.00 81.31 130 SER A C 1
ATOM 1030 O O . SER A 1 130 ? -7.271 12.942 10.409 1.00 81.31 130 SER A O 1
ATOM 1032 N N . PRO A 1 131 ? -5.080 13.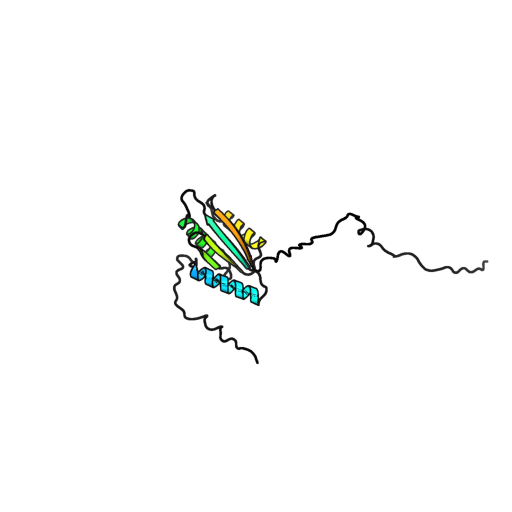043 10.970 1.00 73.56 131 PRO A N 1
ATOM 1033 C CA . PRO A 1 131 ? -5.294 13.916 12.114 1.00 73.56 131 PRO A CA 1
ATOM 1034 C C . PRO A 1 131 ? -6.077 15.147 11.662 1.00 73.56 131 PRO A C 1
ATOM 1036 O O . PRO A 1 131 ? -5.660 15.852 10.739 1.00 73.56 131 PRO A O 1
ATOM 1039 N N . CYS A 1 132 ? -7.239 15.381 12.265 1.00 53.53 132 CYS A N 1
ATOM 1040 C CA . CYS A 1 132 ? -7.980 16.606 12.034 1.00 53.53 132 CYS A CA 1
ATOM 1041 C C . CYS A 1 132 ? -7.104 17.766 12.511 1.00 53.53 132 CYS A C 1
ATOM 1043 O O . CYS A 1 132 ? -6.818 17.901 13.699 1.00 53.53 132 CYS A O 1
ATOM 1045 N N . ILE A 1 133 ? -6.655 18.600 11.573 1.00 49.81 133 ILE A N 1
ATOM 1046 C CA . ILE A 1 133 ? -6.044 19.881 11.904 1.00 49.81 133 ILE A CA 1
ATOM 1047 C C . ILE A 1 133 ? -7.194 20.728 12.447 1.00 49.81 133 ILE A C 1
ATOM 1049 O O . ILE A 1 133 ? -7.966 21.292 11.673 1.00 49.81 133 ILE A O 1
ATOM 1053 N N . SER A 1 134 ? -7.379 20.766 13.769 1.00 45.44 134 SER A N 1
ATOM 1054 C CA . SER A 1 134 ? -8.274 21.746 14.375 1.00 45.44 134 SER A CA 1
ATOM 1055 C C . SER A 1 134 ? -7.642 23.109 14.123 1.00 45.44 134 SER A C 1
ATOM 1057 O O . SER A 1 134 ? -6.724 23.531 14.827 1.00 45.44 134 SER A O 1
ATOM 1059 N N . SER A 1 135 ? -8.075 23.775 13.058 1.00 42.03 135 SER A N 1
ATOM 1060 C CA . SER A 1 135 ? -7.751 25.169 12.829 1.00 42.03 135 SER A CA 1
ATOM 1061 C C . SER A 1 135 ? -8.385 25.958 13.969 1.00 42.03 135 SER A C 1
ATOM 1063 O O . SER A 1 135 ? -9.555 26.335 13.897 1.00 42.03 135 SER A O 1
ATOM 1065 N N . ASN A 1 136 ? -7.624 26.201 15.034 1.00 40.94 136 ASN A N 1
ATOM 1066 C CA . ASN A 1 136 ? -7.920 27.289 15.948 1.00 40.94 136 ASN A CA 1
ATOM 1067 C C . ASN A 1 136 ? -7.700 28.584 15.160 1.00 40.94 136 ASN A C 1
ATOM 1069 O O . ASN A 1 136 ? -6.667 29.238 15.280 1.00 40.94 136 ASN A O 1
ATOM 1073 N N . VAL A 1 137 ? -8.670 28.943 14.316 1.00 46.66 137 VAL A N 1
ATOM 1074 C CA . VAL A 1 137 ? -8.843 30.316 13.847 1.00 46.66 137 VAL A CA 1
ATOM 1075 C C . VAL A 1 137 ? -9.374 31.081 15.053 1.00 46.66 137 VAL A C 1
ATOM 1077 O O . VAL A 1 137 ? -10.572 31.289 15.207 1.00 46.66 137 VAL A O 1
ATOM 1080 N N . HIS A 1 138 ? -8.472 31.412 15.974 1.00 39.44 138 HIS A N 1
ATOM 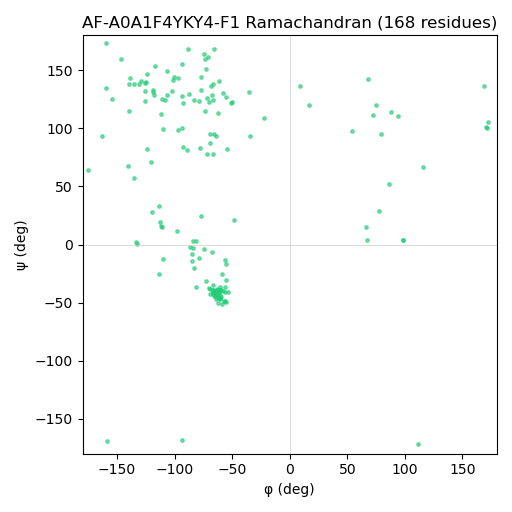1081 C CA . HIS A 1 138 ? -8.743 32.367 17.034 1.00 39.44 138 HIS A CA 1
ATOM 1082 C C . HIS A 1 138 ? -8.287 33.734 16.526 1.00 39.44 138 HIS A C 1
ATOM 1084 O O . HIS A 1 138 ? -7.144 34.146 16.712 1.00 39.44 138 HIS A O 1
ATOM 1090 N N . GLY A 1 139 ? -9.178 34.383 15.777 1.00 40.56 139 GLY A N 1
ATOM 1091 C CA . GLY A 1 139 ? -9.104 35.817 15.541 1.00 40.56 139 GLY A CA 1
ATOM 1092 C C . GLY A 1 139 ? -9.643 36.546 16.771 1.00 40.56 139 GLY A C 1
ATOM 1093 O O . GLY A 1 139 ? -10.781 36.301 17.152 1.00 40.56 139 GLY A O 1
ATOM 1094 N N . GLU A 1 140 ? -8.799 37.427 17.320 1.00 37.84 140 GLU A N 1
ATOM 1095 C CA . GLU A 1 140 ? -9.022 38.383 18.425 1.00 37.84 140 GLU A CA 1
ATOM 1096 C C . GLU A 1 140 ? -9.072 37.752 19.836 1.00 37.84 140 GLU A C 1
ATOM 1098 O O . GLU A 1 140 ? -9.917 36.928 20.144 1.00 37.84 140 GLU A O 1
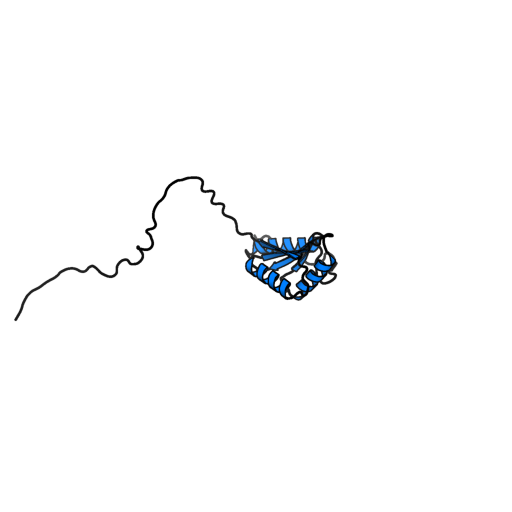ATOM 1103 N N . THR A 1 141 ? -8.208 38.101 20.799 1.00 34.03 141 THR A N 1
ATOM 1104 C CA . THR A 1 141 ? -7.852 39.469 21.213 1.00 34.03 141 THR A CA 1
ATOM 1105 C C . THR A 1 141 ? -6.505 39.517 21.962 1.00 34.03 141 THR A C 1
ATOM 1107 O O . THR A 1 141 ? -6.231 38.718 22.846 1.00 34.03 141 THR A O 1
ATOM 1110 N N . THR A 1 142 ? -5.691 40.499 21.582 1.00 37.78 142 THR A N 1
ATOM 1111 C CA . THR A 1 142 ? -4.726 41.317 22.344 1.00 37.78 142 THR A CA 1
ATOM 1112 C C . THR A 1 142 ? -4.362 40.986 23.817 1.00 37.78 142 THR A C 1
ATOM 1114 O O . THR A 1 142 ? -5.225 40.953 24.686 1.00 37.78 142 THR A O 1
ATOM 1117 N N . LYS A 1 143 ? -3.037 41.068 24.063 1.00 38.41 143 LYS A N 1
ATOM 1118 C CA . LYS A 1 143 ? -2.273 41.469 25.277 1.00 38.41 143 LYS A CA 1
ATOM 1119 C C . LYS A 1 143 ? -1.799 40.386 26.261 1.00 38.41 143 LYS A C 1
ATOM 1121 O O . LYS A 1 143 ? -2.569 39.790 26.996 1.00 38.41 143 LYS A O 1
ATOM 1126 N N . GLU A 1 144 ? -0.471 40.226 26.257 1.00 38.22 144 GLU A N 1
ATOM 1127 C CA . GLU A 1 144 ? 0.450 40.175 27.405 1.00 38.22 144 GLU A CA 1
ATOM 1128 C C . GLU A 1 144 ? -0.172 39.920 28.789 1.00 38.22 144 GLU A C 1
ATOM 1130 O O . GLU A 1 144 ? -0.908 40.760 29.293 1.00 38.22 144 GLU A O 1
ATOM 1135 N N . HIS A 1 145 ? 0.226 38.831 29.456 1.00 34.97 145 HIS A N 1
ATOM 1136 C CA . HIS A 1 145 ? 1.090 38.882 30.646 1.00 34.97 145 HIS A CA 1
ATOM 1137 C C . HIS A 1 145 ? 1.162 37.525 31.378 1.00 34.97 145 HIS A C 1
ATOM 1139 O O . HIS A 1 145 ? 0.156 36.893 31.670 1.00 34.97 145 HIS A O 1
ATOM 1145 N N . GLN A 1 146 ? 2.396 37.190 31.771 1.00 38.69 146 GLN A N 1
ATOM 1146 C CA . GLN A 1 146 ? 2.768 36.537 33.035 1.00 38.69 146 GLN A CA 1
ATOM 1147 C C . GLN A 1 146 ? 2.574 35.016 33.167 1.00 38.69 146 GLN A C 1
ATOM 1149 O O . GLN A 1 146 ? 1.574 34.495 33.648 1.00 38.69 146 GLN A O 1
ATOM 1154 N N . THR A 1 147 ? 3.678 34.320 32.885 1.00 49.62 147 THR A N 1
ATOM 1155 C CA . THR A 1 147 ? 4.330 33.403 33.834 1.00 49.62 147 THR A CA 1
ATOM 1156 C C . THR A 1 147 ? 3.977 33.733 35.285 1.00 49.62 147 THR A C 1
ATOM 1158 O O . THR A 1 147 ? 4.459 34.741 35.778 1.00 49.62 147 THR A O 1
ATOM 1161 N N . LEU A 1 148 ? 3.177 32.896 35.952 1.00 45.25 148 LEU A N 1
ATOM 1162 C CA . LEU A 1 148 ? 3.141 32.683 37.411 1.00 45.25 148 LEU A CA 1
ATOM 1163 C C . LEU A 1 148 ? 2.155 31.530 37.737 1.00 45.25 148 LEU A C 1
ATOM 1165 O O . LEU A 1 148 ? 1.134 31.734 38.387 1.00 45.25 148 LEU A O 1
ATOM 1169 N N . SER A 1 149 ? 2.426 30.296 37.287 1.00 46.69 149 SER A N 1
ATOM 1170 C CA . SER A 1 149 ? 1.632 29.120 37.716 1.00 46.69 149 SER A CA 1
ATOM 1171 C C . SER A 1 149 ? 2.437 27.891 38.157 1.00 46.69 149 SER A C 1
ATOM 1173 O O . SER A 1 149 ? 1.844 26.928 38.634 1.00 46.69 149 SER A O 1
ATOM 1175 N N . GLU A 1 150 ? 3.774 27.938 38.150 1.00 45.56 150 GLU A N 1
ATOM 1176 C CA . GLU A 1 150 ? 4.615 26.863 38.716 1.00 45.56 150 GLU A CA 1
ATOM 1177 C C . GLU A 1 150 ? 4.851 26.958 40.240 1.00 45.56 150 GLU A C 1
ATOM 1179 O O . GLU A 1 150 ? 5.527 26.107 40.808 1.00 45.56 150 GLU A O 1
ATOM 1184 N N . LEU A 1 151 ? 4.257 27.926 40.952 1.00 43.41 151 LEU A N 1
ATOM 1185 C CA . LEU A 1 151 ? 4.441 28.085 42.410 1.00 43.41 151 LEU A CA 1
ATOM 1186 C C . LEU A 1 151 ? 3.196 27.779 43.267 1.00 43.41 151 LEU A C 1
ATOM 1188 O O . LEU A 1 151 ? 3.172 28.113 44.448 1.00 43.41 151 LEU A O 1
ATOM 1192 N N . ALA A 1 152 ? 2.178 27.102 42.721 1.00 39.12 152 ALA A N 1
ATOM 1193 C CA . ALA A 1 152 ? 0.940 26.777 43.450 1.00 39.12 152 ALA A CA 1
ATOM 1194 C C . ALA A 1 152 ? 0.717 25.272 43.726 1.00 39.12 152 ALA A C 1
ATOM 1196 O O . ALA A 1 152 ? -0.402 24.864 44.029 1.00 39.12 152 ALA A O 1
ATOM 1197 N N . ALA A 1 153 ? 1.770 24.445 43.675 1.00 45.31 153 ALA A N 1
ATOM 1198 C CA . ALA A 1 153 ? 1.707 23.008 43.994 1.00 45.31 153 ALA A CA 1
ATOM 1199 C C . ALA A 1 153 ? 2.620 22.581 45.168 1.00 45.31 153 ALA A C 1
ATOM 1201 O O . ALA A 1 153 ? 3.062 21.439 45.252 1.00 45.31 153 ALA A O 1
ATOM 1202 N N . SER A 1 154 ? 2.896 23.486 46.111 1.00 39.22 154 SER A N 1
ATOM 1203 C CA . SER A 1 154 ? 3.412 23.143 47.449 1.00 39.22 154 SER A CA 1
ATOM 1204 C C . SER A 1 154 ? 2.675 23.942 48.522 1.00 39.22 154 SER A C 1
ATOM 1206 O O . SER A 1 154 ? 3.254 24.702 49.291 1.00 39.22 154 SER A O 1
ATOM 1208 N N . LEU A 1 155 ? 1.352 23.788 48.549 1.00 43.66 155 LEU A N 1
ATOM 1209 C CA . LEU A 1 155 ? 0.524 24.240 49.657 1.00 43.66 155 LEU A CA 1
ATOM 1210 C C . LEU A 1 155 ? 0.543 23.178 50.772 1.00 43.66 155 LEU A C 1
ATOM 1212 O O . LEU A 1 155 ? 0.099 22.050 50.592 1.00 43.66 155 LEU A O 1
ATOM 1216 N N . ASN A 1 156 ? 0.935 23.626 51.965 1.00 41.38 156 ASN A N 1
ATOM 1217 C CA . ASN A 1 156 ? 0.078 23.467 53.141 1.00 41.38 156 ASN A CA 1
ATOM 1218 C C . ASN A 1 156 ? 0.136 22.158 53.964 1.00 41.38 156 ASN A C 1
ATOM 1220 O O . ASN A 1 156 ? -0.902 21.631 54.359 1.00 41.38 156 ASN A O 1
ATOM 1224 N N . VAL A 1 157 ? 1.329 21.724 54.394 1.00 42.56 157 VAL A N 1
ATOM 1225 C CA . VAL A 1 157 ? 1.465 20.908 55.625 1.00 42.56 157 VAL A CA 1
ATOM 1226 C C . VAL A 1 157 ? 2.361 21.613 56.644 1.00 42.56 157 VAL A C 1
ATOM 1228 O O . VAL A 1 157 ? 3.496 21.210 56.875 1.00 42.56 157 VAL A O 1
ATOM 1231 N N . LYS A 1 158 ? 1.856 22.700 57.236 1.00 38.78 158 LYS A N 1
ATOM 1232 C CA . LYS A 1 158 ? 2.099 23.106 58.637 1.00 38.78 158 LYS A CA 1
ATOM 1233 C C . LYS A 1 158 ? 1.531 24.501 58.867 1.00 38.78 158 LYS A C 1
ATOM 1235 O O . LYS A 1 158 ? 2.189 25.477 58.535 1.00 38.78 158 LYS A O 1
ATOM 1240 N N . ALA A 1 159 ? 0.350 24.577 59.473 1.00 35.16 159 ALA A N 1
ATOM 1241 C CA . ALA A 1 159 ? 0.034 25.541 60.531 1.00 35.16 159 ALA A CA 1
ATOM 1242 C C . ALA A 1 159 ? -1.469 25.516 60.827 1.00 35.16 159 ALA A C 1
ATOM 1244 O O . ALA A 1 159 ? -2.232 26.142 60.101 1.00 35.16 159 ALA A O 1
ATOM 1245 N N . ASN A 1 160 ? -1.865 24.842 61.913 1.00 34.06 160 ASN A N 1
ATOM 1246 C CA . ASN A 1 160 ? -2.836 25.355 62.892 1.00 34.06 160 ASN A CA 1
ATOM 1247 C C . ASN A 1 160 ? -3.239 24.293 63.933 1.00 34.06 160 ASN A C 1
ATOM 1249 O O . ASN A 1 160 ? -4.056 23.420 63.680 1.00 34.06 160 ASN A O 1
ATOM 1253 N N . SER A 1 161 ? -2.718 24.433 65.151 1.00 38.38 161 SER A N 1
ATOM 1254 C CA . SER A 1 161 ? -3.500 24.243 66.385 1.00 38.38 161 SER A CA 1
ATOM 1255 C C . SER A 1 161 ? -2.693 24.889 67.516 1.00 38.38 161 SER A C 1
ATOM 1257 O O . SER A 1 161 ? -1.594 24.443 67.823 1.00 38.38 161 SER A O 1
ATOM 1259 N N . SER A 1 162 ? -2.963 26.156 67.824 1.00 39.91 162 SER A N 1
ATOM 1260 C CA . SER A 1 162 ? -3.910 26.626 68.845 1.00 39.91 162 SER A CA 1
ATOM 1261 C C . SER A 1 162 ? -3.421 26.402 70.284 1.00 39.91 162 SER A C 1
ATOM 1263 O O . SER A 1 162 ? -3.327 25.285 70.778 1.00 39.91 162 SER A O 1
ATOM 1265 N N . THR A 1 163 ? -3.135 27.536 70.918 1.00 44.12 163 THR A N 1
ATOM 1266 C CA . THR A 1 163 ? -2.905 27.847 72.334 1.00 44.12 163 THR A CA 1
ATOM 1267 C C . THR A 1 163 ? -3.747 27.054 73.337 1.00 44.12 163 THR A C 1
ATOM 1269 O O . THR A 1 163 ? -4.966 27.118 73.230 1.00 44.12 163 THR A O 1
ATOM 1272 N N . VAL A 1 164 ? -3.110 26.480 74.377 1.00 41.84 164 VAL A N 1
ATOM 1273 C CA . VAL A 1 164 ? -3.571 26.462 75.791 1.00 41.84 164 VAL A CA 1
ATOM 1274 C C . VAL A 1 164 ? -2.347 26.309 76.726 1.00 41.84 164 VAL A C 1
ATOM 1276 O O . VAL A 1 164 ? -1.578 25.365 76.571 1.00 41.84 164 VAL A O 1
ATOM 1279 N N . MET A 1 165 ? -2.177 27.220 77.694 1.00 44.31 165 MET A N 1
ATOM 1280 C CA . MET A 1 165 ? -1.330 27.059 78.898 1.00 44.31 165 MET A CA 1
ATOM 1281 C C . MET A 1 165 ? -2.217 26.623 80.078 1.00 44.31 165 MET A C 1
ATOM 1283 O O . MET A 1 165 ? -3.352 27.096 80.168 1.00 44.31 165 MET A O 1
ATOM 1287 N N . PRO A 1 166 ? -1.726 25.754 80.976 1.00 50.81 166 PRO A N 1
ATOM 1288 C CA . PRO A 1 166 ? -1.656 26.091 82.413 1.00 50.81 166 PRO A CA 1
ATOM 1289 C C . PRO A 1 166 ? -0.330 25.596 83.042 1.00 50.81 166 PRO A C 1
ATOM 1291 O O . PRO A 1 166 ? 0.255 24.625 82.575 1.00 50.81 166 PRO A O 1
ATOM 1294 N N . ASP A 1 167 ? 0.341 26.368 83.897 1.00 44.91 167 ASP A N 1
ATOM 1295 C CA . ASP A 1 167 ? 0.169 26.529 85.359 1.00 44.91 167 ASP A CA 1
ATOM 1296 C C . ASP A 1 167 ? 0.534 25.302 86.232 1.00 44.91 167 ASP A C 1
ATOM 1298 O O . ASP A 1 167 ? 0.218 24.161 85.907 1.00 44.91 167 ASP A O 1
ATOM 1302 N N . ALA A 1 168 ? 1.126 25.632 87.386 1.00 44.09 168 ALA A N 1
ATOM 1303 C CA . ALA A 1 168 ? 1.473 24.855 88.577 1.00 44.09 168 ALA A CA 1
ATOM 1304 C C . ALA A 1 168 ? 2.837 24.142 88.597 1.00 44.09 168 ALA A C 1
ATOM 1306 O O . ALA A 1 168 ? 3.114 23.194 87.865 1.00 44.09 168 ALA A O 1
ATOM 1307 N N . GLY A 1 169 ? 3.686 24.614 89.515 1.00 53.25 169 GLY A N 1
ATOM 1308 C CA . GLY A 1 169 ? 5.029 24.105 89.750 1.00 53.25 169 GLY A CA 1
ATOM 1309 C C . GLY A 1 169 ? 5.163 23.044 90.837 1.00 53.25 169 GLY A C 1
ATOM 1310 O O . GLY A 1 169 ? 4.189 22.500 91.352 1.00 53.25 169 GLY A O 1
ATOM 1311 N N . LYS A 1 170 ? 6.426 22.804 91.185 1.00 44.81 170 LYS A N 1
ATOM 1312 C CA . LYS A 1 170 ? 6.975 22.482 92.504 1.00 44.81 170 LYS A CA 1
ATOM 1313 C C . LYS A 1 170 ? 8.492 22.605 92.427 1.00 44.81 170 LYS A C 1
ATOM 1315 O O . LYS A 1 170 ? 9.036 22.271 91.352 1.00 44.81 170 LYS A O 1
#

Sequence (170 aa):
MIFHFLDIVNFFKGKNKKNTLGGIYSDDAFRAILEREKARSERTGQIFSIVLFECKNGNGTNVATLTRLGNDITRRIRKSDEVGWYDGNRIGTILAGSSTERAWQFVEAIKETIEGVDPGLICSVYTYPSPCISSNVHGETTKEHQTLSELAASLNVKANSSTVMPDAGK

pLDDT: mean 72.42, std 24.09, range [33.22, 97.5]